Protein AF-A0A2R6CUP0-F1 (afdb_monomer)

Foldseek 3Di:
DDDDPPPPPPDFADWFWKAAPVVRDIDTDGPVCQVVVQQVCCVVPVVRDNRMDTDVVVVVVVCVVVVVVVVVPD

Solvent-accessible surface area (backbone atoms only — not comparable to full-atom values): 4616 Å² total; per-residue (Å²): 133,84,81,75,89,70,87,59,77,80,90,64,65,62,68,42,51,34,33,22,82,89,76,72,45,77,51,71,42,40,53,87,52,41,65,61,50,38,49,55,47,15,48,74,76,46,82,55,41,88,62,46,43,69,39,66,78,50,59,64,52,54,52,56,60,57,50,55,66,66,61,80,76,120

Structure (mmCIF, N/CA/C/O backbone):
data_AF-A0A2R6CUP0-F1
#
_entry.id   AF-A0A2R6CUP0-F1
#
loop_
_atom_site.group_PDB
_atom_site.id
_atom_site.type_symbol
_atom_site.label_atom_id
_atom_site.label_alt_id
_atom_site.label_comp_id
_atom_site.label_asym_id
_atom_site.label_entity_id
_atom_site.label_seq_id
_atom_site.pdbx_PDB_ins_code
_atom_site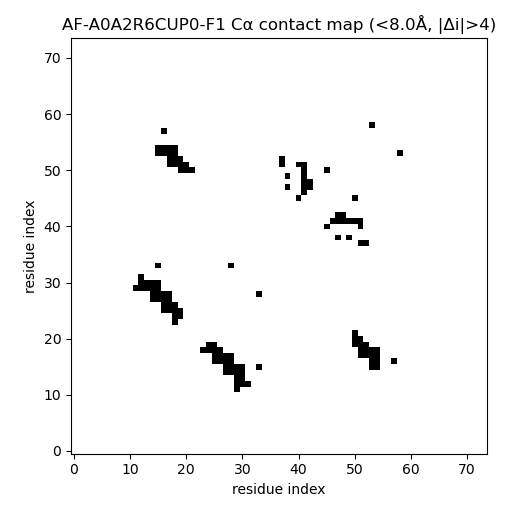.Cartn_x
_atom_site.Cartn_y
_atom_site.Cartn_z
_atom_site.occupancy
_atom_site.B_iso_or_equiv
_atom_site.auth_seq_id
_atom_site.auth_comp_id
_atom_site.auth_asym_id
_atom_site.auth_atom_id
_atom_site.pdbx_PDB_model_num
ATOM 1 N N . MET A 1 1 ? 30.385 -7.845 -33.984 1.00 41.81 1 MET A N 1
ATOM 2 C CA . MET A 1 1 ? 29.395 -8.441 -33.075 1.00 41.81 1 MET A CA 1
ATOM 3 C C . MET A 1 1 ? 29.014 -7.306 -32.170 1.00 41.81 1 MET A C 1
ATOM 5 O O . MET A 1 1 ? 29.864 -6.849 -31.423 1.00 41.81 1 MET A O 1
ATOM 9 N N . SER A 1 2 ? 27.872 -6.708 -32.481 1.00 44.94 2 SER A N 1
ATOM 10 C CA . SER A 1 2 ? 27.362 -5.519 -31.815 1.00 44.94 2 SER A CA 1
ATOM 11 C C . SER A 1 2 ? 26.966 -5.924 -30.407 1.00 44.94 2 SER A C 1
ATOM 13 O O . SER A 1 2 ? 26.235 -6.899 -30.262 1.00 44.94 2 SER A O 1
ATOM 15 N N . GLU A 1 3 ? 27.515 -5.234 -29.419 1.00 55.12 3 GLU A N 1
ATOM 16 C CA . GLU A 1 3 ? 27.139 -5.415 -28.025 1.00 55.12 3 GLU A CA 1
ATOM 17 C C . GLU A 1 3 ? 25.765 -4.779 -27.812 1.00 55.12 3 GLU A C 1
ATOM 19 O O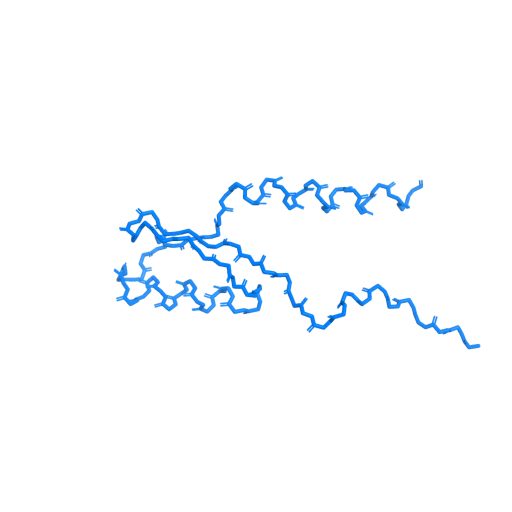 . GLU A 1 3 ? 25.453 -3.706 -28.334 1.00 55.12 3 GLU A O 1
ATOM 24 N N . ASP A 1 4 ? 24.943 -5.563 -27.139 1.00 48.31 4 ASP A N 1
ATOM 25 C CA . ASP A 1 4 ? 23.518 -5.464 -26.930 1.00 48.31 4 ASP A CA 1
ATOM 26 C C . ASP A 1 4 ? 23.065 -4.116 -26.357 1.00 48.31 4 ASP A C 1
ATOM 28 O O . ASP A 1 4 ? 23.677 -3.538 -25.457 1.00 48.31 4 ASP A O 1
ATOM 32 N N . GLY A 1 5 ? 21.940 -3.633 -26.891 1.00 49.59 5 GLY A N 1
ATOM 33 C CA . GLY A 1 5 ? 21.177 -2.505 -26.375 1.00 49.59 5 GLY A CA 1
ATOM 34 C C . GLY A 1 5 ? 20.498 -2.871 -25.065 1.00 49.59 5 GLY A C 1
ATOM 35 O O . GLY A 1 5 ? 19.286 -3.060 -25.008 1.00 49.59 5 GLY A O 1
ATOM 36 N N . ALA A 1 6 ? 21.297 -2.946 -24.014 1.00 48.28 6 ALA A N 1
ATOM 37 C CA . ALA A 1 6 ? 20.826 -2.913 -22.656 1.00 48.28 6 ALA A CA 1
ATOM 38 C C . ALA A 1 6 ? 20.451 -1.468 -22.300 1.00 48.28 6 ALA A C 1
ATOM 40 O O . ALA A 1 6 ? 21.199 -0.764 -21.624 1.00 48.28 6 ALA A O 1
ATOM 41 N N . SER A 1 7 ? 19.242 -1.043 -22.679 1.00 48.12 7 SER A N 1
ATOM 42 C CA . SER A 1 7 ? 18.470 -0.188 -21.765 1.00 48.12 7 SER A CA 1
ATOM 43 C C . SER A 1 7 ? 18.031 -1.067 -20.585 1.00 48.12 7 SER A C 1
ATOM 45 O O . SER A 1 7 ? 16.855 -1.319 -20.352 1.00 48.12 7 SER A O 1
ATOM 47 N N . GLU A 1 8 ? 19.000 -1.692 -19.919 1.00 54.38 8 GLU A N 1
ATOM 48 C CA . GLU A 1 8 ? 18.773 -2.479 -18.724 1.00 54.38 8 GLU A CA 1
ATOM 49 C C . GLU A 1 8 ? 18.946 -1.489 -17.586 1.00 54.38 8 GLU A C 1
ATOM 51 O O . GLU A 1 8 ? 20.057 -1.254 -17.107 1.00 54.38 8 GLU A O 1
ATOM 56 N N . THR A 1 9 ? 17.837 -0.861 -17.186 1.00 53.16 9 THR A N 1
ATOM 57 C CA . THR A 1 9 ? 17.701 -0.306 -15.839 1.00 53.16 9 THR A CA 1
ATOM 58 C C . THR A 1 9 ? 18.266 -1.347 -14.884 1.00 53.16 9 THR A C 1
ATOM 60 O O . THR A 1 9 ? 17.732 -2.444 -14.747 1.00 53.16 9 THR A O 1
ATOM 63 N N . THR A 1 10 ? 19.432 -1.037 -14.335 1.00 46.31 10 THR A N 1
ATOM 64 C CA . THR A 1 10 ? 20.291 -1.944 -13.581 1.00 46.31 10 THR A CA 1
ATOM 65 C C . THR A 1 10 ? 19.565 -2.525 -12.361 1.00 46.31 10 THR A C 1
ATOM 67 O O . THR A 1 10 ? 19.664 -1.987 -11.267 1.00 46.31 10 THR A O 1
ATOM 70 N N . GLY A 1 11 ? 18.882 -3.656 -12.543 1.00 56.66 11 GLY A N 1
ATOM 71 C CA . GLY A 1 11 ? 18.650 -4.696 -11.536 1.00 56.66 11 GLY A CA 1
ATOM 72 C C . GLY A 1 11 ? 17.725 -4.403 -10.350 1.00 56.66 11 GLY A C 1
ATOM 73 O O . GLY A 1 11 ? 17.625 -5.278 -9.495 1.00 56.66 11 GLY A O 1
ATOM 74 N N . ASP A 1 12 ? 17.056 -3.253 -10.288 1.00 63.72 12 ASP A N 1
ATOM 75 C CA . ASP A 1 12 ? 16.119 -2.902 -9.212 1.00 63.72 12 ASP A CA 1
ATOM 76 C C . ASP A 1 12 ? 14.810 -2.396 -9.837 1.00 63.72 12 ASP A C 1
ATOM 78 O O . ASP A 1 12 ? 14.815 -1.467 -10.650 1.00 63.72 12 ASP A O 1
ATOM 82 N N . GLN A 1 13 ? 13.698 -3.081 -9.554 1.00 75.75 13 GLN A N 1
ATOM 83 C CA . GLN A 1 13 ? 12.369 -2.647 -9.993 1.00 75.75 13 GLN A CA 1
ATOM 84 C C . GLN A 1 13 ? 12.062 -1.274 -9.375 1.00 75.75 13 GLN A C 1
ATOM 86 O O . GLN A 1 13 ? 12.463 -1.028 -8.241 1.00 75.75 13 GLN A O 1
ATOM 91 N N . PRO A 1 14 ? 11.335 -0.386 -10.073 1.00 83.31 14 PRO A N 1
ATOM 92 C CA . PRO A 1 14 ? 11.010 0.920 -9.519 1.00 83.31 14 PRO A CA 1
ATOM 93 C C . PRO A 1 14 ? 10.194 0.777 -8.228 1.00 83.31 14 PRO A C 1
ATOM 95 O O . PRO A 1 14 ? 9.260 -0.027 -8.157 1.00 83.31 14 PRO A O 1
ATOM 98 N N . ASP A 1 15 ? 10.526 1.586 -7.224 1.00 86.06 15 ASP A N 1
ATOM 99 C CA . ASP A 1 15 ? 9.732 1.691 -6.008 1.00 86.06 15 ASP A CA 1
ATOM 100 C C . ASP A 1 15 ? 8.407 2.408 -6.285 1.00 86.06 15 ASP A C 1
ATOM 102 O O . ASP A 1 15 ? 8.368 3.527 -6.806 1.00 86.06 15 ASP A O 1
ATOM 106 N N . VAL A 1 16 ? 7.315 1.789 -5.856 1.00 86.06 16 VAL A N 1
ATOM 107 C CA . VAL A 1 16 ? 5.958 2.303 -5.969 1.00 86.06 16 VAL A CA 1
ATOM 108 C C . VAL A 1 16 ? 5.450 2.719 -4.581 1.00 86.06 16 VAL A C 1
ATOM 110 O O . VAL A 1 16 ? 5.466 1.912 -3.648 1.00 86.06 16 VAL A O 1
ATOM 113 N N . PRO A 1 17 ? 5.003 3.974 -4.403 1.00 88.75 17 PRO A N 1
ATOM 114 C CA . PRO A 1 17 ? 4.312 4.434 -3.216 1.00 88.75 17 PRO A CA 1
ATOM 115 C C . PRO A 1 17 ? 2.927 3.802 -3.125 1.00 88.75 17 PRO A C 1
ATOM 117 O O . PRO A 1 17 ? 2.143 3.819 -4.073 1.00 88.75 17 PRO A O 1
ATOM 120 N N . ILE A 1 18 ? 2.625 3.285 -1.946 1.00 90.12 18 ILE A N 1
ATOM 121 C CA . ILE A 1 18 ? 1.312 2.799 -1.555 1.00 90.12 18 ILE A CA 1
ATOM 122 C C . ILE A 1 18 ? 0.761 3.680 -0.443 1.00 90.12 18 ILE A C 1
ATOM 124 O O . ILE A 1 18 ? 1.500 4.122 0.443 1.00 90.12 18 ILE A O 1
ATOM 128 N N . VAL A 1 19 ? -0.548 3.891 -0.487 1.00 92.25 19 VAL A N 1
ATOM 129 C CA . VAL A 1 19 ? -1.302 4.652 0.501 1.00 92.25 19 VAL A CA 1
ATOM 130 C C . VAL A 1 19 ? -2.473 3.817 1.006 1.00 92.25 19 VAL A C 1
ATOM 132 O O . VAL A 1 19 ? -3.190 3.173 0.238 1.00 92.25 19 VAL A O 1
ATOM 135 N N . CYS A 1 20 ? -2.673 3.831 2.321 1.00 93.69 20 CYS A N 1
ATOM 136 C CA . CYS A 1 20 ? -3.885 3.321 2.946 1.00 93.69 20 CYS A CA 1
ATOM 137 C C . CYS A 1 20 ? -4.578 4.466 3.702 1.00 93.69 20 CYS A C 1
ATOM 139 O O . CYS A 1 20 ? -4.045 4.910 4.722 1.00 93.69 20 CYS A O 1
ATOM 141 N N . PRO A 1 21 ? -5.754 4.939 3.249 1.00 89.38 21 PRO A N 1
ATOM 142 C CA . PRO A 1 21 ? -6.453 6.060 3.878 1.00 89.38 21 PRO A CA 1
ATOM 143 C C . PRO A 1 21 ? -7.027 5.720 5.259 1.00 89.38 21 PRO A C 1
ATOM 145 O O . PRO A 1 21 ? -7.213 6.614 6.075 1.00 89.38 21 PRO A O 1
ATOM 148 N N . ASP A 1 22 ? -7.299 4.443 5.531 1.00 91.00 22 ASP A N 1
ATOM 149 C CA . ASP A 1 22 ? -7.886 3.993 6.799 1.00 91.00 22 ASP A CA 1
ATOM 150 C C . ASP A 1 22 ? -6.817 3.778 7.886 1.00 91.00 22 ASP A C 1
ATOM 152 O O . ASP A 1 22 ? -7.038 4.045 9.064 1.00 91.00 22 ASP A O 1
ATOM 156 N N . CYS A 1 23 ? -5.617 3.351 7.477 1.00 92.50 23 CYS A N 1
ATOM 157 C CA . CYS A 1 23 ? -4.451 3.238 8.357 1.00 92.50 23 CYS A CA 1
ATOM 158 C C . CYS A 1 23 ? -3.632 4.535 8.448 1.00 92.50 23 CYS A C 1
ATOM 160 O O . CYS A 1 23 ? -2.730 4.611 9.280 1.00 92.50 23 CYS A O 1
ATOM 162 N N . GLU A 1 24 ? -3.909 5.518 7.584 1.00 88.62 24 GLU A N 1
ATOM 163 C CA . GLU A 1 24 ? -3.131 6.756 7.428 1.00 88.62 24 GLU A CA 1
ATOM 164 C C . GLU A 1 24 ? -1.629 6.473 7.199 1.00 88.62 24 GLU A C 1
ATOM 166 O O . GLU A 1 24 ? -0.751 7.157 7.728 1.00 88.62 24 GLU A O 1
ATOM 171 N N . THR A 1 25 ? -1.324 5.416 6.434 1.00 85.56 25 THR A N 1
ATOM 172 C CA . THR A 1 25 ? 0.051 4.971 6.158 1.00 85.56 25 THR A CA 1
ATOM 173 C C . THR A 1 25 ? 0.441 5.188 4.705 1.00 85.56 25 THR A C 1
ATOM 175 O O . THR A 1 25 ? -0.278 4.756 3.804 1.00 85.56 25 THR A O 1
ATOM 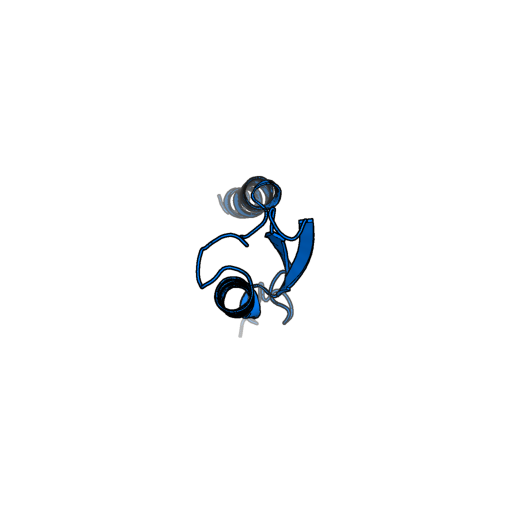178 N N . GLU A 1 26 ? 1.634 5.751 4.504 1.00 89.31 26 GLU A N 1
ATOM 179 C CA . GLU A 1 26 ? 2.275 5.964 3.205 1.00 89.31 26 GLU A CA 1
ATOM 180 C C . GLU A 1 26 ? 3.671 5.322 3.218 1.00 89.31 26 GLU A C 1
ATOM 182 O O . GLU A 1 26 ? 4.503 5.632 4.075 1.00 89.31 26 GLU A O 1
ATOM 187 N N . THR A 1 27 ? 3.945 4.405 2.291 1.00 89.31 27 THR A N 1
ATOM 188 C CA . THR A 1 27 ? 5.261 3.749 2.176 1.00 89.31 27 THR A CA 1
ATOM 189 C C . THR A 1 27 ? 5.593 3.443 0.723 1.00 89.31 27 THR A C 1
ATOM 191 O O . THR A 1 27 ? 4.706 3.453 -0.118 1.00 89.31 27 THR A O 1
ATOM 194 N N . ARG A 1 28 ? 6.863 3.178 0.407 1.00 88.62 28 ARG A N 1
ATOM 195 C CA . ARG A 1 28 ? 7.320 2.806 -0.941 1.00 88.62 28 ARG A CA 1
ATOM 196 C C . ARG A 1 28 ? 7.895 1.399 -0.928 1.00 88.62 28 ARG A C 1
ATOM 198 O O . ARG A 1 28 ? 8.650 1.074 -0.013 1.00 88.62 28 ARG A O 1
ATOM 205 N N . ILE A 1 29 ? 7.515 0.589 -1.909 1.00 89.69 29 ILE A N 1
ATOM 206 C CA . ILE A 1 29 ? 7.951 -0.804 -2.053 1.00 89.69 29 ILE A CA 1
ATOM 207 C C . ILE A 1 29 ? 8.240 -1.133 -3.522 1.00 89.69 29 ILE A C 1
ATOM 209 O O . ILE A 1 29 ? 7.652 -0.494 -4.392 1.00 89.69 29 ILE A O 1
ATOM 213 N N . PRO A 1 30 ? 9.089 -2.127 -3.828 1.00 90.19 30 PRO A N 1
ATOM 214 C CA . PRO A 1 30 ? 9.366 -2.527 -5.205 1.00 90.19 30 PRO A CA 1
ATOM 215 C C . PRO A 1 30 ? 8.095 -2.945 -5.953 1.00 90.19 30 PRO A C 1
ATOM 217 O O . PRO A 1 30 ? 7.225 -3.604 -5.380 1.00 90.19 30 PRO A O 1
ATOM 220 N N . LEU A 1 31 ? 8.006 -2.622 -7.248 1.00 85.12 31 LEU A N 1
ATOM 221 C CA . LEU A 1 31 ? 6.868 -3.008 -8.095 1.00 85.12 31 LEU A CA 1
ATOM 222 C C . LEU A 1 31 ? 6.598 -4.526 -8.095 1.00 85.12 31 LEU A C 1
ATOM 224 O O . LEU A 1 31 ? 5.440 -4.933 -8.150 1.00 85.12 31 LEU A O 1
ATOM 228 N N . ASP A 1 32 ? 7.643 -5.351 -7.988 1.00 89.06 32 ASP A N 1
ATOM 229 C CA . ASP A 1 32 ? 7.529 -6.819 -7.924 1.00 89.06 32 ASP A CA 1
ATOM 230 C C . ASP A 1 32 ? 6.752 -7.283 -6.677 1.00 89.06 32 ASP A C 1
ATOM 232 O O . ASP A 1 32 ? 5.915 -8.180 -6.752 1.00 89.06 32 ASP A O 1
ATOM 236 N N . ASP A 1 33 ? 6.969 -6.613 -5.540 1.00 90.62 33 ASP A N 1
ATOM 237 C CA . ASP A 1 33 ? 6.341 -6.929 -4.252 1.00 90.62 33 ASP A CA 1
ATOM 238 C C . ASP A 1 33 ? 5.003 -6.198 -4.037 1.00 90.62 33 ASP A C 1
ATOM 240 O O . ASP A 1 33 ? 4.302 -6.445 -3.048 1.00 90.62 33 ASP A O 1
ATOM 244 N N . LEU A 1 34 ? 4.629 -5.283 -4.937 1.00 89.81 34 LEU A N 1
ATOM 245 C CA . LEU A 1 34 ? 3.479 -4.393 -4.780 1.00 89.81 34 LEU A CA 1
ATOM 246 C C . LEU A 1 34 ? 2.164 -5.153 -4.600 1.00 89.81 34 LEU A C 1
ATOM 248 O O . LEU A 1 34 ? 1.424 -4.912 -3.644 1.00 89.81 34 LEU A O 1
ATOM 252 N N . ALA A 1 35 ? 1.865 -6.053 -5.537 1.00 90.31 35 ALA A N 1
ATOM 253 C CA . ALA A 1 35 ? 0.590 -6.761 -5.571 1.00 90.31 35 ALA A CA 1
ATOM 254 C C . ALA A 1 35 ? 0.422 -7.673 -4.349 1.00 90.31 35 ALA A C 1
ATOM 256 O O . ALA A 1 35 ? -0.632 -7.663 -3.714 1.00 90.31 35 ALA A O 1
ATO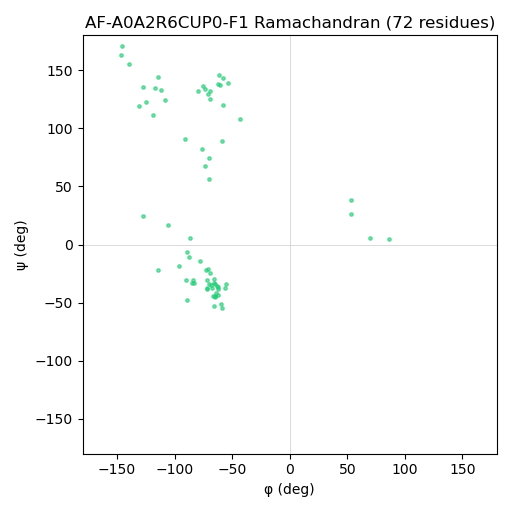M 257 N N . ASP A 1 36 ? 1.479 -8.404 -3.991 1.00 93.25 36 ASP A N 1
ATOM 258 C CA . ASP A 1 36 ? 1.498 -9.282 -2.820 1.00 93.25 36 ASP A CA 1
ATOM 259 C C . ASP A 1 36 ? 1.347 -8.476 -1.524 1.00 93.25 36 ASP A C 1
ATOM 261 O O . ASP A 1 36 ? 0.571 -8.845 -0.642 1.00 93.25 36 ASP A O 1
ATOM 265 N N . THR A 1 37 ? 2.028 -7.329 -1.420 1.00 93.31 37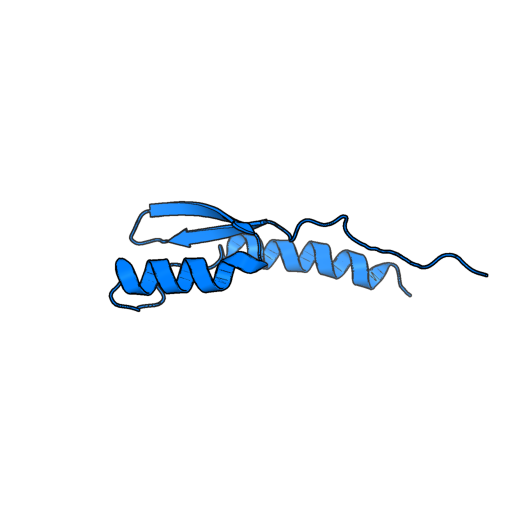 THR A N 1
ATOM 266 C CA . THR A 1 37 ? 1.953 -6.477 -0.227 1.00 93.31 37 THR A CA 1
ATOM 267 C C . THR A 1 37 ? 0.564 -5.871 -0.045 1.00 93.31 37 THR A C 1
ATOM 269 O O . THR A 1 37 ? 0.034 -5.900 1.067 1.00 93.31 37 THR A O 1
ATOM 272 N N . LEU A 1 38 ? -0.052 -5.353 -1.114 1.00 92.19 38 LEU A N 1
ATOM 273 C CA . LEU A 1 38 ? -1.408 -4.798 -1.057 1.00 92.19 38 LEU A CA 1
ATOM 274 C C . LEU A 1 38 ? -2.444 -5.873 -0.722 1.00 92.19 38 LEU A C 1
ATOM 276 O O . LEU A 1 38 ? -3.280 -5.654 0.155 1.00 92.19 38 LEU A O 1
ATOM 280 N N . ALA A 1 39 ? -2.366 -7.041 -1.366 1.00 93.06 39 ALA A N 1
ATOM 281 C CA . ALA A 1 39 ? -3.267 -8.155 -1.090 1.00 93.06 39 ALA A CA 1
ATOM 282 C C . ALA A 1 39 ? -3.152 -8.597 0.375 1.00 93.06 39 ALA A C 1
ATOM 284 O O . ALA A 1 39 ? -4.142 -8.595 1.105 1.00 93.06 39 ALA A O 1
ATOM 285 N N . ALA A 1 40 ? -1.928 -8.845 0.851 1.00 93.94 40 ALA A N 1
ATOM 286 C CA . ALA A 1 40 ? -1.684 -9.253 2.228 1.00 93.94 40 ALA A CA 1
ATOM 287 C C . ALA A 1 40 ? -2.115 -8.191 3.253 1.00 93.94 40 ALA A C 1
ATOM 289 O O . ALA A 1 40 ? -2.596 -8.545 4.331 1.00 93.94 40 ALA A O 1
ATOM 290 N N . HIS A 1 41 ? -1.939 -6.901 2.956 1.00 94.62 41 HIS A N 1
ATOM 291 C CA . HIS A 1 41 ? -2.401 -5.808 3.817 1.00 94.62 41 HIS A CA 1
ATOM 292 C C . HIS A 1 41 ? -3.929 -5.789 3.897 1.00 94.62 41 HIS A C 1
ATOM 294 O O . HIS A 1 41 ? -4.488 -5.850 4.993 1.00 94.62 41 HIS A O 1
ATOM 300 N N . ASN A 1 42 ? -4.599 -5.773 2.745 1.00 92.44 42 ASN A N 1
ATOM 301 C CA . ASN A 1 42 ? -6.054 -5.707 2.644 1.00 92.44 42 ASN A CA 1
ATOM 302 C C . ASN A 1 42 ? -6.720 -6.933 3.281 1.00 92.44 42 ASN A C 1
ATOM 304 O O . ASN A 1 42 ? -7.641 -6.787 4.080 1.00 92.44 42 ASN A O 1
ATOM 308 N N . GLU A 1 43 ? -6.201 -8.137 3.040 1.00 95.25 43 GLU A N 1
ATOM 309 C CA . GLU A 1 43 ? -6.705 -9.370 3.655 1.00 95.25 43 GLU A CA 1
ATOM 310 C C . GLU A 1 43 ? -6.557 -9.388 5.182 1.00 95.25 43 GLU A C 1
ATOM 312 O O . GLU A 1 43 ? -7.409 -9.934 5.882 1.00 95.25 43 GLU A O 1
ATOM 317 N N . ARG A 1 44 ? -5.480 -8.807 5.727 1.00 93.88 44 ARG A N 1
ATOM 318 C CA . ARG A 1 44 ? -5.177 -8.884 7.167 1.00 93.88 44 ARG A CA 1
ATOM 319 C C . ARG A 1 44 ? -5.787 -7.751 7.981 1.00 93.88 44 ARG A C 1
ATOM 321 O O . ARG A 1 44 ? -6.043 -7.960 9.166 1.00 93.88 44 ARG A O 1
ATOM 328 N N . LEU A 1 45 ? -5.953 -6.570 7.387 1.00 93.31 45 LEU A N 1
ATOM 329 C CA . LEU A 1 45 ? -6.372 -5.350 8.086 1.00 93.31 45 LEU A CA 1
ATOM 330 C C . LEU A 1 45 ? -7.745 -4.833 7.650 1.00 93.31 45 LEU A C 1
ATOM 332 O O . LEU A 1 45 ? -8.386 -4.139 8.434 1.00 93.31 45 LEU A O 1
ATOM 336 N N . HIS A 1 46 ? -8.212 -5.197 6.454 1.00 93.94 46 HIS A N 1
ATOM 337 C CA . HIS A 1 46 ? -9.457 -4.691 5.867 1.00 93.94 46 HIS A CA 1
ATOM 338 C C . HIS A 1 46 ? -10.394 -5.816 5.400 1.00 93.94 46 HIS A C 1
ATOM 340 O O . HIS A 1 46 ? -11.202 -5.610 4.502 1.00 93.94 46 HIS A O 1
ATOM 346 N N . ASP A 1 47 ? -10.278 -7.019 5.978 1.00 91.12 47 ASP A N 1
ATOM 347 C CA . ASP A 1 47 ? -11.111 -8.189 5.640 1.00 91.12 47 ASP A CA 1
ATOM 348 C C . ASP A 1 47 ? -11.126 -8.536 4.129 1.00 91.12 47 ASP A C 1
ATOM 350 O O . ASP A 1 47 ? -12.069 -9.140 3.615 1.00 91.12 47 ASP A O 1
ATOM 354 N N . GLY A 1 48 ? -10.059 -8.173 3.409 1.00 90.12 48 GLY A N 1
ATOM 355 C CA . GLY A 1 48 ? -9.917 -8.370 1.963 1.00 90.12 48 GLY A CA 1
ATOM 356 C C . GLY A 1 48 ? -10.506 -7.249 1.104 1.00 90.12 48 GLY A C 1
ATOM 357 O O . GLY A 1 48 ? -10.510 -7.374 -0.118 1.00 90.12 48 GLY A O 1
ATOM 358 N N . GLU A 1 49 ? -10.993 -6.164 1.704 1.00 89.69 49 GLU A N 1
ATOM 359 C CA . GLU A 1 49 ? -11.455 -4.988 0.970 1.00 89.69 49 GLU A CA 1
ATOM 360 C C . GLU A 1 49 ? -10.263 -4.178 0.439 1.00 89.69 49 GLU A C 1
ATOM 362 O O . GLU A 1 49 ? -9.272 -3.970 1.142 1.00 89.69 49 GLU A O 1
ATOM 367 N N . GLU A 1 50 ? -10.351 -3.733 -0.817 1.00 88.62 50 GLU A N 1
ATOM 368 C CA . GLU A 1 50 ? -9.300 -2.988 -1.525 1.00 88.62 50 GLU A CA 1
ATOM 369 C C . GLU A 1 50 ? -9.186 -1.543 -1.006 1.00 88.62 50 GLU A C 1
ATOM 371 O O . GLU A 1 50 ? -9.532 -0.579 -1.687 1.00 88.62 50 GLU A O 1
ATOM 376 N N . VAL A 1 51 ? -8.737 -1.399 0.241 1.00 90.69 51 VAL A N 1
ATOM 377 C CA . VAL A 1 51 ? -8.593 -0.113 0.932 1.00 90.69 51 VAL A CA 1
ATOM 378 C C . VAL A 1 51 ? -7.209 0.485 0.687 1.00 90.69 51 VAL A C 1
ATOM 380 O O . VAL A 1 51 ? -7.101 1.662 0.345 1.00 90.69 51 VAL A O 1
ATOM 383 N N . ALA A 1 52 ? -6.147 -0.311 0.839 1.00 91.50 52 ALA A N 1
ATOM 384 C CA . ALA A 1 52 ? -4.798 0.103 0.473 1.00 91.50 52 ALA A CA 1
ATOM 385 C C . ALA A 1 52 ? -4.603 -0.026 -1.041 1.00 91.50 52 ALA A C 1
ATOM 387 O O . ALA A 1 52 ? -4.922 -1.064 -1.628 1.00 91.50 52 ALA A O 1
ATOM 388 N N . THR A 1 53 ? -4.053 1.019 -1.659 1.00 89.75 53 THR A N 1
ATOM 389 C CA . THR A 1 53 ? -3.824 1.095 -3.107 1.00 89.75 53 THR A CA 1
ATOM 390 C C . THR A 1 53 ? -2.547 1.872 -3.432 1.00 89.75 53 THR A C 1
ATOM 392 O O . THR A 1 53 ? -1.917 2.466 -2.555 1.00 89.75 53 THR A O 1
ATOM 395 N N . VAL A 1 54 ? -2.139 1.843 -4.700 1.00 89.56 54 VAL A N 1
ATOM 396 C CA . VAL A 1 54 ? -1.052 2.684 -5.214 1.00 89.56 54 VAL A CA 1
ATOM 397 C C . VAL A 1 54 ? -1.451 4.145 -5.082 1.00 89.56 54 VAL A C 1
ATOM 399 O O . VAL A 1 54 ? -2.591 4.506 -5.376 1.00 89.56 54 VAL A O 1
ATOM 402 N N . ASP A 1 55 ? -0.505 4.980 -4.665 1.00 86.31 55 ASP A N 1
ATOM 403 C CA . ASP A 1 55 ? -0.745 6.409 -4.542 1.00 86.31 55 ASP A CA 1
ATOM 404 C C . ASP A 1 55 ? -1.187 7.024 -5.892 1.00 86.31 55 ASP A C 1
ATOM 406 O O . ASP A 1 55 ? -0.454 6.940 -6.889 1.00 86.31 55 ASP A O 1
ATOM 410 N N . PRO A 1 56 ? -2.388 7.630 -5.960 1.00 70.62 56 PRO A N 1
ATOM 411 C CA . PRO A 1 56 ? -2.922 8.167 -7.205 1.00 70.62 56 PRO A CA 1
ATOM 412 C C . PRO A 1 56 ? -2.187 9.432 -7.669 1.00 70.62 56 PRO A C 1
ATOM 414 O O . PRO A 1 56 ? -2.214 9.725 -8.863 1.00 70.62 56 PRO A O 1
ATOM 417 N N . GLU A 1 57 ? -1.496 10.158 -6.781 1.00 70.31 57 GLU A N 1
ATOM 418 C CA . GLU A 1 57 ? -0.685 11.320 -7.167 1.00 70.31 57 GLU A CA 1
ATOM 419 C C . GLU A 1 57 ? 0.605 10.903 -7.902 1.00 70.31 57 GLU A C 1
ATOM 421 O O . GLU A 1 57 ? 1.160 11.693 -8.675 1.00 70.31 57 GLU A O 1
ATOM 426 N N . LEU A 1 58 ? 1.071 9.655 -7.732 1.00 63.06 58 LEU A N 1
ATOM 427 C CA . LEU A 1 58 ? 2.160 9.091 -8.536 1.00 63.06 58 LEU A CA 1
ATOM 428 C C . LEU A 1 58 ? 1.690 8.527 -9.887 1.00 63.06 58 LEU A C 1
ATOM 430 O O . LEU A 1 58 ? 2.431 8.618 -10.866 1.00 63.06 58 LEU A O 1
ATOM 434 N N . ALA A 1 59 ? 0.475 7.981 -9.982 1.00 59.81 59 ALA A N 1
ATOM 435 C CA . ALA A 1 59 ? -0.056 7.490 -11.260 1.00 59.81 59 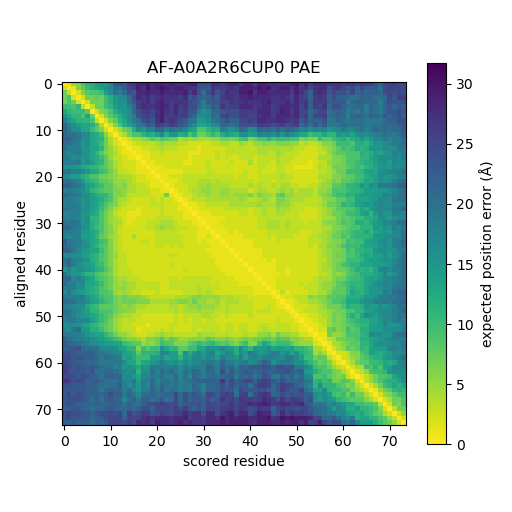ALA A CA 1
ATOM 436 C C . ALA A 1 59 ? -0.064 8.592 -12.340 1.00 59.81 59 ALA A C 1
ATOM 438 O O . ALA A 1 59 ? 0.277 8.332 -13.495 1.00 59.81 59 ALA A O 1
ATOM 439 N N . ASP A 1 60 ? -0.365 9.831 -11.943 1.00 54.44 60 ASP A N 1
ATOM 440 C CA . ASP A 1 60 ? -0.328 11.006 -12.821 1.00 54.44 60 ASP A CA 1
ATOM 441 C C . ASP A 1 60 ? 1.108 11.407 -13.228 1.00 54.44 60 ASP A C 1
ATOM 443 O O . ASP A 1 60 ? 1.335 11.823 -14.361 1.00 54.44 60 ASP A O 1
ATOM 447 N N . GLN A 1 61 ? 2.105 11.227 -12.350 1.00 53.81 61 GLN A N 1
ATOM 448 C CA . GLN A 1 61 ? 3.506 11.598 -12.619 1.00 53.81 61 GLN A CA 1
ATOM 449 C C . GLN A 1 61 ? 4.293 10.525 -13.393 1.00 53.81 61 GLN A C 1
ATOM 451 O O . GLN A 1 61 ? 5.186 10.859 -14.170 1.00 53.81 61 GLN A O 1
ATOM 456 N N . LEU A 1 62 ? 3.960 9.239 -13.230 1.00 56.09 62 LEU A N 1
ATOM 457 C CA . LEU A 1 62 ? 4.563 8.149 -14.011 1.00 56.09 62 LEU A CA 1
ATOM 458 C C . LEU A 1 62 ? 4.195 8.238 -15.498 1.00 56.09 62 LEU A C 1
ATOM 460 O O . LEU A 1 62 ? 5.015 7.899 -16.350 1.00 56.09 62 LEU A O 1
ATOM 464 N N . LEU A 1 63 ? 2.992 8.725 -15.822 1.00 56.19 63 LEU A N 1
ATOM 465 C CA . LEU A 1 63 ? 2.574 8.951 -17.207 1.00 56.19 63 LEU A CA 1
ATOM 466 C C . LEU A 1 63 ? 3.413 10.029 -17.901 1.00 56.19 63 LEU A C 1
ATOM 468 O O . LEU A 1 63 ? 3.682 9.893 -19.091 1.00 56.19 63 LEU A O 1
ATOM 472 N N . ASP A 1 64 ? 3.861 11.050 -17.172 1.00 53.31 64 ASP A N 1
ATOM 473 C CA . ASP A 1 64 ? 4.679 12.136 -17.722 1.00 53.31 64 ASP A CA 1
ATOM 474 C C . ASP A 1 64 ? 6.113 11.657 -18.036 1.00 53.31 64 ASP A C 1
ATOM 476 O O . ASP A 1 64 ? 6.650 11.960 -19.099 1.00 53.31 64 ASP A O 1
ATOM 480 N N . LEU A 1 65 ? 6.695 10.799 -17.182 1.00 55.38 65 LEU A N 1
ATOM 481 C CA . LEU A 1 65 ? 8.023 10.205 -17.411 1.00 55.38 65 LEU A CA 1
ATOM 482 C C . LEU A 1 65 ? 8.022 9.153 -18.542 1.00 55.38 65 LEU A C 1
ATOM 484 O O . LEU A 1 65 ? 8.969 9.084 -19.319 1.00 55.38 65 LEU A O 1
ATOM 488 N N . VAL A 1 66 ? 6.959 8.342 -18.663 1.00 57.81 66 VAL A N 1
ATOM 489 C CA . VAL A 1 66 ? 6.792 7.383 -19.779 1.00 57.81 66 VAL A CA 1
ATOM 490 C C . VAL A 1 66 ? 6.475 8.104 -21.094 1.00 57.81 66 VAL A C 1
ATOM 492 O O . VAL A 1 66 ? 6.837 7.628 -22.170 1.00 57.81 66 VAL A O 1
ATOM 495 N N . ALA A 1 67 ? 5.806 9.258 -21.033 1.00 52.38 67 ALA A N 1
ATOM 496 C CA . ALA A 1 67 ? 5.529 10.064 -22.214 1.00 52.38 67 ALA A CA 1
ATOM 497 C C . ALA A 1 67 ? 6.801 10.684 -22.817 1.00 52.38 67 ALA A C 1
ATOM 499 O O . ALA A 1 67 ? 6.881 10.774 -24.041 1.00 52.38 67 ALA A O 1
ATOM 500 N N . ASP A 1 68 ? 7.789 11.064 -22.000 1.00 51.28 68 ASP A N 1
ATOM 501 C CA . ASP A 1 68 ? 9.058 11.629 -22.487 1.00 51.28 68 ASP A CA 1
ATOM 502 C C . ASP A 1 68 ? 9.895 10.584 -23.263 1.00 51.28 68 ASP A C 1
ATOM 504 O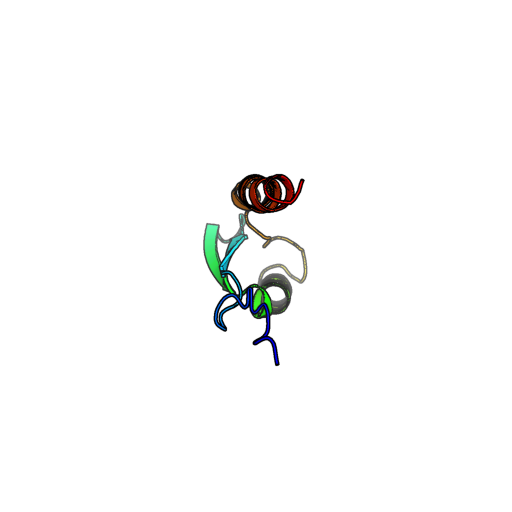 O . ASP A 1 68 ? 10.424 10.885 -24.334 1.00 51.28 68 ASP A O 1
ATOM 508 N N . ASP A 1 69 ? 9.890 9.316 -22.828 1.00 50.38 69 ASP A N 1
ATOM 509 C CA . ASP A 1 69 ? 10.574 8.195 -23.509 1.00 50.38 69 ASP A CA 1
ATOM 510 C C . ASP A 1 69 ? 9.969 7.867 -24.896 1.00 50.38 69 ASP A C 1
ATOM 512 O O . ASP A 1 69 ? 10.672 7.478 -25.830 1.00 50.38 69 ASP A O 1
ATOM 516 N N . LEU A 1 70 ? 8.664 8.105 -25.091 1.00 54.62 70 LEU A N 1
ATOM 517 C CA . LEU A 1 70 ? 7.982 7.891 -26.377 1.00 54.62 70 LEU A CA 1
ATOM 518 C C . LEU A 1 70 ? 8.234 9.001 -27.415 1.00 54.62 70 LEU A C 1
ATOM 520 O O . LEU A 1 70 ? 7.921 8.805 -28.595 1.00 54.62 70 LEU A O 1
ATOM 524 N N . LEU A 1 71 ? 8.771 10.157 -27.011 1.00 52.19 71 LEU A N 1
ATOM 525 C CA . LEU A 1 71 ? 8.967 11.316 -27.891 1.00 52.19 71 LEU A CA 1
ATOM 526 C C . LEU A 1 71 ? 10.380 11.417 -28.492 1.00 52.19 71 LEU A C 1
ATOM 528 O O . LEU A 1 71 ? 10.528 12.056 -29.532 1.00 52.19 71 LEU A O 1
ATOM 532 N N . GLU A 1 72 ? 11.393 10.742 -27.938 1.00 50.81 72 GLU A N 1
ATOM 533 C CA . GLU A 1 72 ? 12.756 10.703 -28.513 1.00 50.81 72 GLU A CA 1
ATOM 534 C C . GLU A 1 72 ? 12.970 9.594 -29.567 1.00 50.81 72 GLU A C 1
ATOM 536 O O . GLU A 1 72 ? 14.078 9.406 -30.075 1.00 50.81 72 GLU A O 1
ATOM 541 N N . ALA A 1 73 ? 11.911 8.872 -29.949 1.00 54.22 73 ALA A N 1
ATOM 542 C CA . ALA A 1 73 ? 11.961 7.781 -30.928 1.00 54.22 73 ALA A CA 1
ATOM 543 C C . ALA A 1 73 ? 11.359 8.117 -32.316 1.00 54.22 73 ALA A C 1
ATOM 545 O O . ALA A 1 73 ? 11.062 7.190 -33.077 1.00 54.22 73 ALA A O 1
ATOM 546 N N . ASN A 1 74 ? 11.163 9.400 -32.669 1.00 40.84 74 ASN A N 1
ATOM 547 C CA . ASN A 1 74 ? 10.621 9.815 -33.980 1.00 40.84 74 ASN A CA 1
ATOM 548 C C . ASN A 1 74 ? 11.501 10.825 -34.729 1.00 40.84 74 ASN A C 1
ATOM 550 O O . ASN A 1 74 ? 11.616 11.979 -34.259 1.00 40.84 74 ASN A O 1
#

Nearest PDB structures (foldseek):
  3t5o-assembly1_A  TM=5.133E-01  e=3.895E+00  Homo sapiens
  4e0s-assembly1_B  TM=5.441E-01  e=7.060E+00  Homo sapiens
  7q6c-assembly1_A  TM=3.861E-01  e=2.991E+00  Homo sapiens
  7yqr-assembly1_A  TM=4.407E-01  e=6.186E+00  Xanthomonas campestris pv. campestris
  7yqr-assembly1_B  TM=4.295E-01  e=6.608E+00  Xanthomonas campestris pv. campestris

Mean predicted aligned error: 11.6 Å

Sequence (74 aa):
MSEDGASETTGDQPDVPIVCPDCETETRIPLDDLADTLAAHNERLHDGEEVATVDPELADQLLDLVADDLLEAN

pLDDT: mean 74.86, std 18.59, range [40.8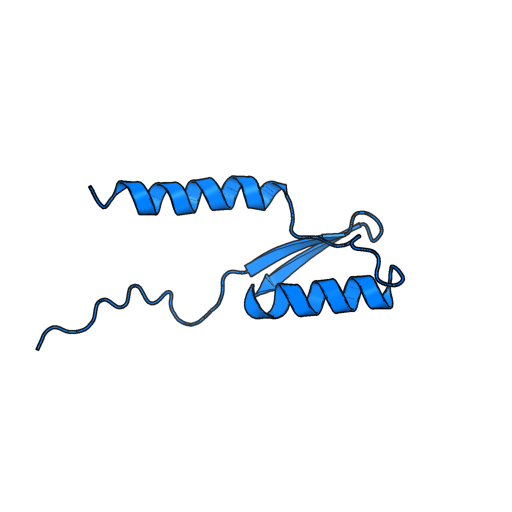4, 95.25]

Radius of gyration: 16.55 Å; Cα contacts (8 Å, |Δi|>4): 65; chains: 1; bounding box: 41×22×42 Å

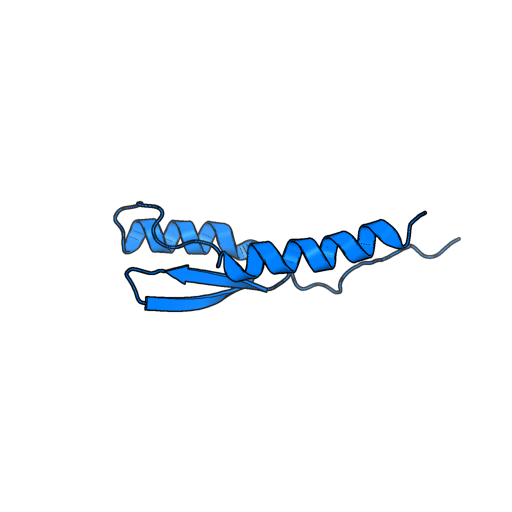Secondary structure (DSSP, 8-state):
-PPP------S-PPEEEEEETTTTEEEEEEHHHHHHHHHHHHHHHSTT-S-SEE-HHHHHHHHHHHHHHTTTT-